Protein AF-A0A523ATB9-F1 (afdb_monomer_lite)

Structure (mmCIF, N/CA/C/O backbone):
data_AF-A0A523ATB9-F1
#
_entry.id   AF-A0A523ATB9-F1
#
loop_
_atom_site.group_PDB
_atom_site.id
_atom_site.type_symbol
_atom_site.label_atom_id
_atom_site.label_alt_id
_atom_site.label_comp_id
_atom_site.label_asym_id
_atom_site.label_entity_id
_atom_site.label_seq_id
_atom_site.pdbx_PDB_ins_code
_atom_site.Cartn_x
_atom_site.Cartn_y
_atom_site.Cartn_z
_atom_site.occupancy
_atom_site.B_iso_or_equiv
_atom_site.auth_seq_id
_atom_site.auth_comp_id
_atom_site.auth_asym_id
_atom_site.auth_atom_id
_atom_site.pdbx_PDB_model_num
ATOM 1 N N . GLN A 1 1 ? -3.706 9.022 5.773 1.00 62.94 1 GLN A N 1
ATOM 2 C CA . GLN A 1 1 ? -4.858 9.809 6.278 1.00 62.94 1 GLN A CA 1
ATOM 3 C C . GLN A 1 1 ? -6.180 9.430 5.608 1.00 62.94 1 GLN A C 1
ATOM 5 O O . GLN A 1 1 ? -7.075 9.041 6.338 1.00 62.94 1 GLN A O 1
ATOM 10 N N . ARG A 1 2 ? -6.318 9.467 4.267 1.00 84.75 2 ARG A N 1
ATOM 11 C CA . ARG A 1 2 ? -7.579 9.155 3.542 1.00 84.75 2 ARG A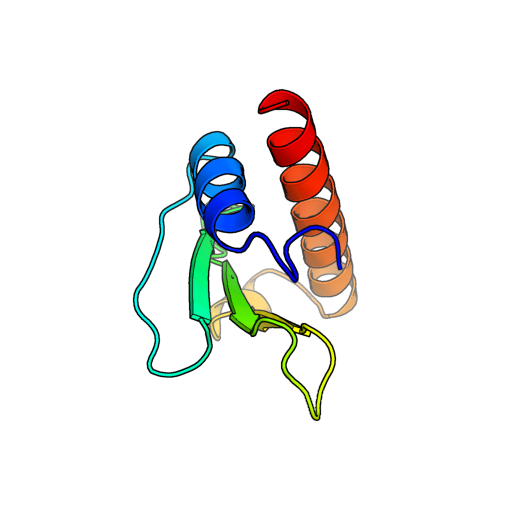 CA 1
ATOM 12 C C . ARG A 1 2 ? -8.279 7.855 3.984 1.00 84.75 2 ARG A C 1
ATOM 14 O O . ARG A 1 2 ? -9.481 7.868 4.210 1.00 84.75 2 ARG A O 1
ATOM 21 N N . PHE A 1 3 ? -7.518 6.779 4.180 1.00 89.19 3 PHE A N 1
ATOM 22 C CA . PHE A 1 3 ? -8.039 5.470 4.603 1.00 89.19 3 PHE A CA 1
ATOM 23 C C . PHE A 1 3 ? -8.094 5.264 6.127 1.00 89.19 3 PHE A C 1
ATOM 25 O O . PHE A 1 3 ? -8.558 4.230 6.586 1.00 89.19 3 PHE A O 1
ATOM 32 N N . GLY A 1 4 ? -7.622 6.223 6.931 1.00 84.06 4 GLY A N 1
ATOM 33 C CA . GLY A 1 4 ? -7.302 6.008 8.351 1.00 84.06 4 GLY A CA 1
ATOM 34 C C . GLY A 1 4 ? -8.485 5.725 9.282 1.00 84.06 4 GLY A C 1
ATOM 35 O O . GLY A 1 4 ? -8.266 5.321 10.416 1.00 84.06 4 GLY A O 1
ATOM 36 N N . SER A 1 5 ? -9.717 5.927 8.812 1.00 84.81 5 SER A N 1
ATOM 37 C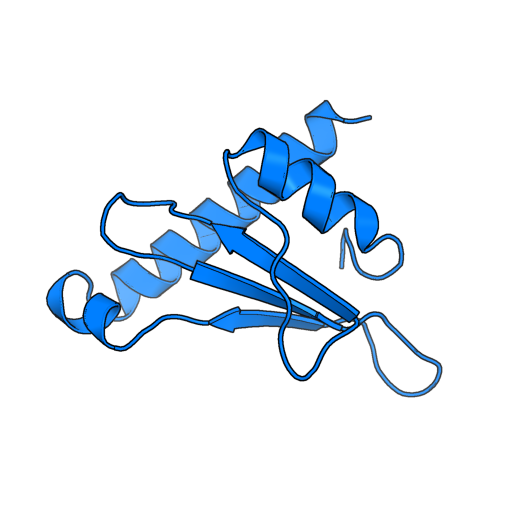 CA . SER A 1 5 ? -10.962 5.570 9.509 1.00 84.81 5 SER A CA 1
ATOM 38 C C . SER A 1 5 ? -11.874 4.654 8.685 1.00 84.81 5 SER A C 1
ATOM 40 O O . SER A 1 5 ? -12.968 4.316 9.128 1.00 84.81 5 SER A O 1
ATOM 42 N N . ARG A 1 6 ? -11.441 4.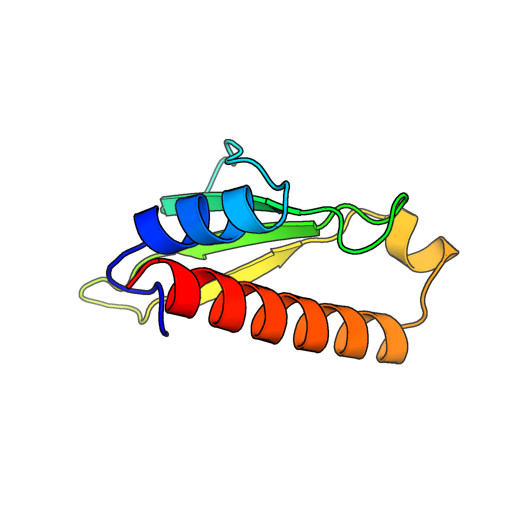295 7.470 1.00 89.88 6 ARG A N 1
ATOM 43 C CA . ARG A 1 6 ? -12.189 3.531 6.462 1.00 89.88 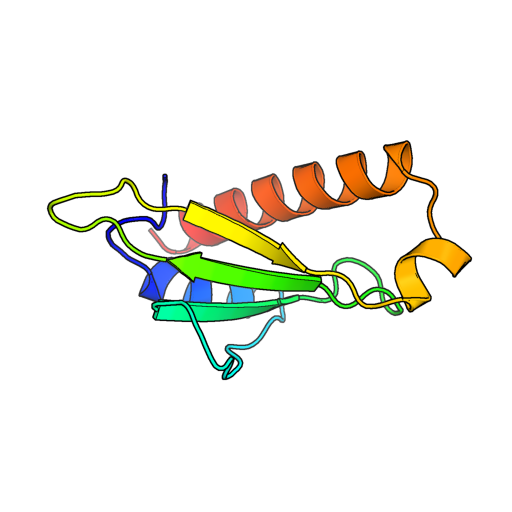6 ARG A CA 1
ATOM 44 C C . ARG A 1 6 ? -11.227 2.604 5.723 1.00 89.88 6 ARG A C 1
ATOM 46 O O . ARG A 1 6 ? -10.924 2.804 4.545 1.00 89.88 6 ARG A O 1
ATOM 53 N N . GLY A 1 7 ? -10.649 1.654 6.456 1.00 92.06 7 GLY A N 1
ATOM 54 C CA . GLY A 1 7 ? -9.618 0.759 5.931 1.00 92.06 7 GLY A CA 1
ATOM 55 C C . GLY A 1 7 ? -10.123 -0.177 4.832 1.00 92.06 7 GLY A C 1
ATOM 56 O O . GLY A 1 7 ? -9.381 -0.501 3.910 1.00 92.06 7 GLY A O 1
ATOM 57 N N . GLU A 1 8 ? -11.415 -0.501 4.827 1.00 95.56 8 GLU A N 1
ATOM 58 C CA . GLU A 1 8 ? -12.076 -1.237 3.751 1.00 95.56 8 GLU A CA 1
ATOM 59 C C . GLU A 1 8 ? -11.937 -0.535 2.392 1.00 95.56 8 GLU A C 1
ATOM 61 O O . GLU A 1 8 ? -11.786 -1.191 1.362 1.00 95.56 8 GLU A O 1
ATOM 66 N N . ARG A 1 9 ? -11.886 0.804 2.376 1.00 96.44 9 ARG A N 1
ATOM 67 C CA . ARG A 1 9 ? -11.671 1.560 1.138 1.00 96.44 9 ARG A CA 1
ATOM 68 C C . ARG A 1 9 ? -10.278 1.366 0.557 1.00 96.44 9 ARG A C 1
ATOM 70 O O . ARG A 1 9 ? -10.138 1.393 -0.661 1.00 96.44 9 ARG A O 1
ATOM 77 N N . LEU A 1 10 ? -9.263 1.110 1.386 1.00 97.19 10 LEU A N 1
ATOM 78 C CA . LEU A 1 10 ? -7.939 0.737 0.882 1.00 97.19 10 LEU A CA 1
ATOM 79 C C . LEU A 1 10 ? -8.018 -0.582 0.108 1.00 97.19 10 LEU A C 1
ATOM 81 O O . LEU A 1 10 ? -7.411 -0.707 -0.954 1.00 97.19 10 LEU A O 1
ATOM 85 N N . VAL A 1 11 ? -8.780 -1.550 0.623 1.00 98.00 11 VAL A N 1
ATOM 86 C CA . VAL A 1 11 ? -8.973 -2.852 -0.024 1.00 98.00 11 VAL A CA 1
ATOM 87 C C . VAL A 1 11 ? -9.709 -2.700 -1.352 1.00 98.00 11 VAL A C 1
ATOM 89 O O . VAL A 1 11 ? -9.257 -3.240 -2.363 1.00 98.00 11 VAL A O 1
ATOM 92 N N . GLU A 1 12 ? -10.798 -1.935 -1.387 1.00 98.06 12 GLU A N 1
ATOM 93 C CA . GLU A 1 12 ? -11.551 -1.712 -2.625 1.00 98.06 12 GLU A CA 1
ATOM 94 C C . GLU A 1 12 ? -10.750 -0.913 -3.664 1.00 98.06 12 GLU A C 1
ATOM 96 O O . GLU A 1 12 ? -10.674 -1.318 -4.826 1.00 98.06 12 GLU A O 1
ATOM 101 N N . ALA A 1 13 ? -10.057 0.154 -3.255 1.00 97.94 13 ALA A N 1
ATOM 102 C CA . ALA A 1 13 ? -9.177 0.911 -4.145 1.00 97.94 13 ALA A CA 1
ATOM 103 C C . ALA A 1 13 ? -8.038 0.032 -4.691 1.00 97.94 13 ALA A C 1
ATOM 105 O O . ALA A 1 13 ? -7.708 0.091 -5.877 1.00 97.94 13 ALA A O 1
ATOM 106 N N . ALA A 1 14 ? -7.466 -0.845 -3.860 1.00 97.75 14 ALA A N 1
ATOM 107 C CA . ALA A 1 14 ? -6.454 -1.792 -4.308 1.00 97.75 14 ALA A CA 1
ATOM 108 C C . ALA A 1 14 ? -7.007 -2.776 -5.348 1.00 97.75 14 ALA A C 1
ATOM 110 O O . ALA A 1 14 ? -6.330 -3.034 -6.342 1.00 97.75 14 ALA A O 1
ATOM 111 N N . LYS A 1 15 ? -8.234 -3.286 -5.173 1.00 97.94 15 LYS A N 1
ATOM 112 C CA . LYS A 1 15 ? -8.891 -4.174 -6.151 1.00 97.94 15 LYS A CA 1
ATOM 113 C C . LYS A 1 15 ? -9.097 -3.495 -7.504 1.00 97.94 15 LYS A C 1
ATOM 115 O O . LYS A 1 15 ? -8.854 -4.128 -8.530 1.00 97.94 15 LYS A O 1
ATOM 120 N N . VAL A 1 16 ? -9.474 -2.213 -7.526 1.00 97.81 16 VAL A N 1
ATOM 121 C CA . VAL A 1 16 ? -9.580 -1.420 -8.770 1.00 97.81 16 VAL A CA 1
ATOM 122 C C . VAL A 1 16 ? -8.248 -1.393 -9.528 1.00 97.81 16 VAL A C 1
ATOM 124 O O . VAL A 1 16 ? -8.228 -1.475 -10.754 1.00 97.81 16 VAL A O 1
ATOM 127 N N . LEU A 1 17 ? -7.125 -1.357 -8.808 1.00 97.06 17 LEU A N 1
ATOM 128 C CA . LEU A 1 17 ? -5.777 -1.406 -9.382 1.00 97.06 17 LEU A CA 1
ATOM 129 C C . LEU A 1 17 ? -5.279 -2.833 -9.689 1.00 97.06 17 LEU A C 1
ATOM 131 O O . LEU A 1 17 ? -4.092 -3.026 -9.953 1.00 97.06 17 LEU A O 1
ATOM 135 N N . GLY A 1 18 ? -6.152 -3.845 -9.642 1.00 97.06 18 GLY A N 1
ATOM 136 C CA . GLY A 1 18 ? -5.786 -5.252 -9.851 1.00 97.06 18 GLY A CA 1
ATOM 137 C C . GLY A 1 18 ? -5.042 -5.886 -8.670 1.00 97.06 18 GLY A C 1
ATOM 138 O O . GLY A 1 18 ? -4.424 -6.941 -8.812 1.00 97.06 18 GLY A O 1
ATOM 139 N N . GLY A 1 19 ? -5.072 -5.229 -7.515 1.00 97.50 19 GLY A N 1
ATOM 140 C CA . GLY A 1 19 ? -4.551 -5.721 -6.252 1.00 97.50 19 GLY A CA 1
ATOM 141 C C . GLY A 1 19 ? -5.481 -6.682 -5.530 1.00 97.50 19 GLY A C 1
ATOM 142 O O . GLY A 1 19 ? -6.613 -6.938 -5.939 1.00 97.50 19 GLY A O 1
ATOM 143 N N . SER A 1 20 ? -5.002 -7.179 -4.395 1.00 97.62 20 SER A N 1
ATOM 144 C CA . SER A 1 20 ? -5.790 -8.033 -3.511 1.00 97.62 20 SER A CA 1
ATOM 145 C C . SER A 1 20 ? -5.469 -7.769 -2.049 1.00 97.62 20 SER A C 1
ATOM 147 O O . SER A 1 20 ? -4.324 -7.477 -1.706 1.00 97.62 20 SER A O 1
ATOM 149 N N . GLU A 1 21 ? -6.454 -7.963 -1.180 1.00 97.94 21 GLU A N 1
ATOM 150 C CA . GLU A 1 21 ? -6.219 -8.057 0.259 1.00 97.94 21 GLU A CA 1
ATOM 151 C C . GLU A 1 21 ? -5.283 -9.233 0.575 1.00 97.94 21 GLU A C 1
ATOM 153 O O . GLU A 1 21 ? -5.330 -10.285 -0.072 1.00 97.94 21 GLU A O 1
ATOM 158 N N . VAL A 1 22 ? -4.408 -9.048 1.556 1.00 97.50 22 VAL A N 1
ATOM 159 C CA . VAL A 1 22 ? -3.497 -10.075 2.059 1.00 97.50 22 VAL A CA 1
ATOM 160 C C . VAL A 1 22 ? -3.532 -10.091 3.580 1.00 97.50 22 VAL A C 1
ATOM 162 O O . VAL A 1 22 ? -3.797 -9.079 4.218 1.00 97.50 22 VAL A O 1
ATOM 165 N N . LYS A 1 23 ? -3.237 -11.249 4.173 1.00 95.12 23 LYS A N 1
ATOM 166 C CA . LYS A 1 23 ? -3.080 -11.364 5.624 1.00 95.12 23 LYS A CA 1
ATOM 167 C C . LYS A 1 23 ? -1.623 -11.163 6.002 1.00 95.12 23 LYS A C 1
ATOM 169 O O . LYS A 1 23 ? -0.744 -11.849 5.482 1.00 95.12 23 LYS A O 1
ATOM 174 N N . VAL A 1 24 ? -1.400 -10.260 6.938 1.00 93.44 24 VAL A N 1
ATOM 175 C CA . VAL A 1 24 ? -0.116 -9.993 7.586 1.00 93.44 24 VAL A CA 1
ATOM 176 C C . VAL A 1 24 ? -0.295 -10.167 9.094 1.00 93.44 24 VAL A C 1
ATOM 178 O O . VAL A 1 24 ? -1.417 -10.173 9.594 1.00 93.44 24 VAL A O 1
ATOM 181 N N . GLY A 1 25 ? 0.802 -10.362 9.824 1.00 94.69 25 GLY A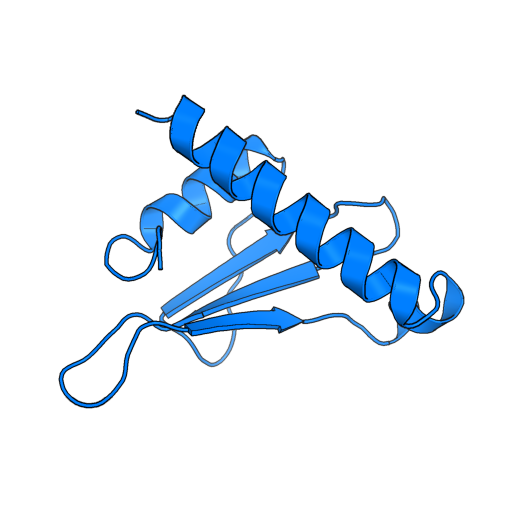 N 1
ATOM 182 C CA . GLY A 1 25 ? 0.751 -10.572 11.276 1.00 94.69 25 GLY A CA 1
ATOM 183 C C . GLY A 1 25 ? 0.501 -9.303 12.100 1.00 94.69 25 GLY A C 1
ATOM 184 O O . GLY A 1 25 ? 0.521 -9.391 13.323 1.00 94.69 25 GLY A O 1
ATOM 185 N N . TYR A 1 26 ? 0.338 -8.142 11.460 1.00 94.75 26 TYR A N 1
ATOM 186 C CA . TYR A 1 26 ? 0.210 -6.836 12.108 1.00 94.75 26 TYR A CA 1
ATOM 187 C C . TYR A 1 26 ? -0.531 -5.831 11.211 1.00 94.75 26 TYR A C 1
ATOM 189 O O . TYR A 1 26 ? -0.572 -6.010 9.998 1.00 94.75 26 TYR A O 1
ATOM 197 N N . GLY A 1 27 ? -1.064 -4.759 11.800 1.00 94.94 27 GLY A N 1
ATOM 198 C CA . GLY A 1 27 ? -1.930 -3.801 11.105 1.00 94.94 27 GLY A CA 1
ATOM 199 C C . GLY A 1 27 ? -3.365 -4.311 10.954 1.00 94.94 27 GLY A C 1
ATOM 200 O O . GLY A 1 27 ? -3.651 -5.489 11.174 1.00 94.94 27 GLY A O 1
ATOM 201 N N . ASP A 1 28 ? -4.271 -3.408 10.593 1.00 96.44 28 ASP A N 1
ATOM 202 C CA . ASP A 1 28 ? -5.707 -3.693 10.497 1.00 96.44 28 ASP A CA 1
ATOM 203 C C . ASP A 1 28 ? -6.106 -4.165 9.098 1.00 96.44 28 ASP A C 1
ATOM 205 O O . ASP A 1 28 ? -6.942 -5.054 8.948 1.00 96.44 28 ASP A O 1
ATOM 209 N N . TYR A 1 29 ? -5.486 -3.588 8.064 1.00 97.88 29 TYR A N 1
ATOM 210 C CA . TYR A 1 29 ? -5.718 -3.950 6.667 1.00 97.88 29 TYR A CA 1
ATOM 211 C C . TYR A 1 29 ? -4.393 -4.078 5.936 1.00 97.88 29 TYR A C 1
ATOM 213 O O . TYR A 1 29 ? -3.496 -3.256 6.116 1.00 97.88 29 TYR A O 1
ATOM 221 N N . ALA A 1 30 ? -4.287 -5.056 5.040 1.00 98.06 30 ALA A N 1
ATOM 222 C CA . ALA A 1 30 ? -3.157 -5.118 4.131 1.00 98.06 30 ALA A CA 1
ATOM 223 C C . ALA A 1 30 ? -3.565 -5.517 2.725 1.00 98.06 30 ALA A C 1
ATOM 225 O O . ALA A 1 30 ? -4.430 -6.364 2.508 1.00 98.06 30 ALA A O 1
ATOM 226 N N . VAL A 1 31 ? -2.902 -4.909 1.749 1.00 98.19 31 VAL A N 1
ATOM 227 C CA . VAL A 1 31 ? -3.138 -5.156 0.329 1.00 98.19 31 VAL A CA 1
ATOM 228 C C . VAL A 1 31 ? -1.820 -5.374 -0.385 1.00 98.19 31 VAL A C 1
ATOM 230 O O . VAL A 1 31 ? -0.808 -4.759 -0.054 1.00 98.19 31 VAL A O 1
ATOM 233 N N . ARG A 1 32 ? -1.832 -6.236 -1.400 1.00 97.56 32 ARG A N 1
ATOM 234 C CA . ARG A 1 32 ? -0.705 -6.420 -2.306 1.00 97.56 32 ARG A CA 1
ATOM 235 C C . ARG A 1 32 ? -1.020 -5.833 -3.672 1.00 97.56 32 ARG A C 1
ATOM 237 O O . ARG A 1 32 ? -2.017 -6.196 -4.294 1.00 97.56 32 ARG A O 1
ATOM 244 N N . LEU A 1 33 ? -0.128 -4.966 -4.140 1.00 97.00 33 LEU A N 1
ATOM 245 C CA . LEU A 1 33 ? -0.137 -4.363 -5.468 1.00 97.00 33 LEU A CA 1
ATOM 246 C C . LEU A 1 33 ? 1.084 -4.814 -6.269 1.00 97.00 33 LEU A C 1
ATOM 248 O O . LEU A 1 33 ? 2.121 -5.169 -5.713 1.00 97.00 33 LEU A O 1
ATOM 252 N N . ARG A 1 34 ? 0.968 -4.768 -7.595 1.00 95.56 34 ARG A N 1
ATOM 253 C CA . ARG A 1 34 ? 2.092 -4.925 -8.527 1.00 95.56 34 ARG A CA 1
ATOM 254 C C . ARG A 1 34 ? 2.127 -3.716 -9.457 1.00 95.56 34 ARG A C 1
ATOM 256 O O . ARG A 1 34 ? 1.683 -3.827 -10.598 1.00 95.56 34 ARG A O 1
ATOM 263 N N . PRO A 1 35 ? 2.610 -2.551 -8.989 1.00 92.88 35 PRO A N 1
ATOM 264 C CA . PRO A 1 35 ? 2.716 -1.368 -9.845 1.00 92.88 35 PRO A CA 1
ATOM 265 C C . PRO A 1 35 ? 3.668 -1.601 -11.027 1.00 92.88 35 PRO A C 1
ATOM 267 O O . PRO A 1 35 ? 3.541 -0.944 -12.056 1.00 92.88 35 PRO A O 1
ATOM 270 N N . LEU A 1 36 ? 4.589 -2.564 -10.897 1.00 93.81 36 LEU A N 1
ATOM 271 C CA . LEU A 1 36 ? 5.389 -3.120 -11.983 1.00 93.81 36 LEU A CA 1
ATOM 272 C C . LEU A 1 36 ? 5.344 -4.660 -11.921 1.00 93.81 36 LEU A C 1
ATOM 274 O O . LEU A 1 36 ? 5.216 -5.213 -10.824 1.00 93.81 36 LEU A O 1
ATOM 278 N N . PRO A 1 37 ? 5.486 -5.380 -13.055 1.00 91.25 37 PRO A N 1
ATOM 279 C CA . PRO A 1 37 ? 5.273 -6.833 -13.112 1.00 91.25 37 PRO A CA 1
ATOM 280 C C . PRO A 1 37 ? 6.099 -7.648 -12.106 1.00 91.25 37 PRO A C 1
ATOM 282 O O . PRO A 1 37 ? 5.608 -8.632 -11.551 1.00 91.25 37 PRO A O 1
ATOM 285 N N . LEU A 1 38 ? 7.340 -7.219 -11.855 1.00 92.44 38 LEU A N 1
ATOM 286 C CA . LEU A 1 38 ? 8.310 -7.923 -11.012 1.00 92.44 38 LEU A CA 1
ATOM 287 C C . LEU A 1 38 ? 8.511 -7.283 -9.634 1.00 92.44 38 LEU A C 1
ATOM 289 O O . LEU A 1 38 ? 9.348 -7.757 -8.881 1.00 92.44 38 LEU A O 1
ATOM 293 N N . ILE A 1 39 ? 7.761 -6.229 -9.296 1.00 92.44 39 ILE A N 1
ATOM 294 C CA . ILE A 1 39 ? 7.942 -5.486 -8.041 1.00 92.44 39 ILE A CA 1
ATOM 295 C C . ILE A 1 39 ? 6.626 -5.515 -7.260 1.00 92.44 39 ILE A C 1
ATOM 297 O O . ILE A 1 39 ? 5.773 -4.643 -7.456 1.00 92.44 39 ILE A O 1
ATOM 301 N N . PRO A 1 40 ? 6.402 -6.544 -6.423 1.00 93.12 40 PRO A N 1
ATOM 302 C CA . PRO A 1 40 ? 5.246 -6.580 -5.542 1.00 93.12 40 PRO A CA 1
ATOM 303 C C . PRO A 1 40 ? 5.432 -5.604 -4.374 1.00 93.12 40 PRO A C 1
ATOM 305 O O . PRO A 1 40 ? 6.463 -5.610 -3.709 1.00 93.12 40 PRO A O 1
ATOM 308 N N . LEU A 1 41 ? 4.400 -4.811 -4.093 1.00 95.38 41 LEU A N 1
ATOM 309 C CA . LEU A 1 41 ? 4.320 -3.946 -2.918 1.00 95.38 41 LEU A CA 1
ATOM 310 C C . LEU A 1 41 ? 3.249 -4.465 -1.977 1.00 95.38 41 LEU A C 1
ATOM 312 O O . LEU A 1 41 ? 2.148 -4.786 -2.426 1.00 95.38 41 LEU A O 1
ATOM 316 N N . THR A 1 42 ? 3.547 -4.507 -0.684 1.00 97.19 42 THR A N 1
ATOM 317 C CA . THR A 1 42 ? 2.530 -4.750 0.344 1.00 97.19 42 THR A CA 1
ATOM 318 C C . THR A 1 42 ? 2.301 -3.465 1.109 1.00 97.19 42 THR A C 1
ATOM 320 O O . THR A 1 42 ? 3.239 -2.920 1.677 1.00 97.19 42 THR A O 1
ATOM 323 N N . LEU A 1 43 ? 1.070 -2.970 1.105 1.00 97.31 43 LEU A N 1
ATOM 324 C CA . LEU A 1 43 ? 0.681 -1.821 1.904 1.00 97.31 43 LEU A CA 1
ATOM 325 C C . LEU A 1 43 ? -0.025 -2.334 3.149 1.00 97.31 43 LEU A C 1
ATOM 327 O O . LEU A 1 43 ? -0.969 -3.110 3.018 1.00 97.31 43 LEU A O 1
ATOM 331 N N . VAL A 1 44 ? 0.431 -1.907 4.321 1.00 97.81 44 VAL A N 1
ATOM 332 C CA . VAL A 1 44 ? -0.157 -2.256 5.617 1.00 97.81 44 VAL A CA 1
ATOM 333 C C . VAL A 1 44 ? -0.685 -0.981 6.253 1.00 97.81 44 VAL A C 1
ATOM 335 O O . VAL A 1 44 ? 0.064 -0.032 6.471 1.00 97.81 44 VAL A O 1
ATOM 338 N N . LEU A 1 45 ? -1.988 -0.943 6.497 1.00 97.31 45 LEU A N 1
ATOM 339 C CA . LEU A 1 45 ? -2.677 0.156 7.149 1.00 97.31 45 LEU A CA 1
ATOM 340 C C . LEU A 1 45 ? -2.959 -0.223 8.597 1.00 97.31 45 LEU A C 1
ATOM 342 O O . LEU A 1 45 ? -3.639 -1.215 8.860 1.00 97.31 45 LEU A O 1
ATOM 346 N N . THR A 1 46 ? -2.510 0.635 9.501 1.00 96.25 46 THR A N 1
ATOM 347 C CA . THR A 1 46 ? -2.959 0.665 10.890 1.00 96.25 46 THR A CA 1
ATOM 348 C C . THR A 1 46 ? -3.908 1.849 11.038 1.00 96.25 46 THR A C 1
ATOM 350 O O . THR A 1 46 ? -3.585 2.974 10.640 1.00 96.25 46 THR A O 1
ATOM 353 N N . LEU A 1 47 ? -5.113 1.594 11.535 1.00 95.56 47 LEU A N 1
ATOM 354 C CA . LEU A 1 47 ? -6.115 2.617 11.794 1.00 95.56 47 LEU A CA 1
ATOM 355 C C . LEU A 1 47 ? -5.692 3.495 12.972 1.00 95.56 47 LEU A C 1
ATOM 357 O O . LEU A 1 47 ? -4.826 3.142 13.766 1.00 95.56 47 LEU A O 1
ATOM 361 N N . ALA A 1 48 ? -6.295 4.678 13.053 1.00 93.56 48 ALA A N 1
ATOM 362 C CA . ALA A 1 48 ? -6.105 5.531 14.216 1.00 93.56 48 ALA A CA 1
ATOM 363 C C . ALA A 1 48 ? -6.815 4.916 15.428 1.00 93.56 48 ALA A C 1
ATOM 365 O O . ALA A 1 48 ? -7.935 4.415 15.294 1.00 93.56 48 ALA A O 1
ATOM 366 N N . ASP A 1 49 ? -6.200 5.036 16.597 1.00 90.88 49 ASP A N 1
ATOM 367 C CA . ASP A 1 49 ? -6.813 4.723 17.883 1.00 90.88 49 ASP A CA 1
ATOM 368 C C . ASP A 1 49 ? -6.773 5.952 18.812 1.00 90.88 49 ASP A C 1
ATOM 370 O O . ASP A 1 49 ? -6.594 7.089 18.362 1.00 90.88 49 ASP A O 1
ATOM 374 N N . GLU A 1 50 ? -7.032 5.749 20.105 1.00 93.25 50 GLU A N 1
ATOM 375 C CA . GLU A 1 50 ? -7.045 6.830 21.097 1.00 93.25 50 GLU A CA 1
ATOM 376 C C . GLU A 1 50 ? -5.647 7.412 21.378 1.00 93.25 50 GLU A C 1
ATOM 378 O O . GLU A 1 50 ? -5.543 8.538 21.868 1.00 93.25 50 GLU A O 1
ATOM 383 N N . GLU A 1 51 ? -4.581 6.673 21.066 1.00 93.31 51 GLU A N 1
ATOM 384 C CA . GLU A 1 51 ? -3.200 7.000 21.424 1.00 93.31 51 GLU A CA 1
ATOM 385 C C . GLU A 1 51 ? -2.362 7.417 20.199 1.00 93.31 51 GLU A C 1
ATOM 387 O O . GLU A 1 51 ? -1.500 8.295 20.309 1.00 93.31 51 GLU A O 1
ATOM 392 N N . PHE A 1 52 ? -2.649 6.864 19.013 1.00 91.38 52 PHE A N 1
ATOM 393 C CA . PHE A 1 52 ? -1.851 7.032 17.799 1.00 91.38 52 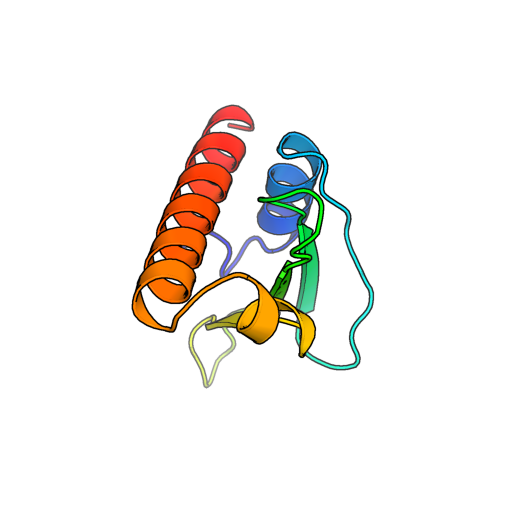PHE A CA 1
ATOM 394 C C . PHE A 1 52 ? -2.682 7.351 16.540 1.00 91.38 52 PHE A C 1
ATOM 396 O O . PHE A 1 52 ? -3.777 6.824 16.332 1.00 91.38 52 PHE A O 1
ATOM 403 N N . PRO A 1 53 ? -2.154 8.195 15.628 1.00 92.69 53 PRO A N 1
ATOM 404 C CA . PRO A 1 53 ? -2.786 8.440 14.338 1.00 92.69 53 PRO A CA 1
ATOM 405 C C . PRO A 1 53 ? -2.632 7.239 13.396 1.00 92.69 53 PRO A C 1
ATOM 407 O O . PRO A 1 53 ? -1.655 6.495 13.464 1.00 92.69 53 PRO A O 1
ATOM 410 N N . ALA A 1 54 ? -3.543 7.131 12.426 1.00 94.94 54 ALA A N 1
ATOM 411 C CA . ALA A 1 54 ? -3.464 6.108 11.389 1.00 94.94 54 ALA A CA 1
ATOM 412 C C . ALA A 1 54 ? -2.152 6.200 10.595 1.00 94.94 54 ALA A C 1
ATOM 414 O O . ALA A 1 54 ? -1.762 7.286 10.140 1.00 94.94 54 ALA A O 1
ATOM 415 N N . SER A 1 55 ? -1.535 5.052 10.334 1.00 94.62 55 SER A N 1
ATOM 416 C CA . SER A 1 55 ? -0.285 4.925 9.587 1.00 94.62 55 SER A CA 1
ATOM 417 C C . SER A 1 55 ? -0.446 3.972 8.405 1.00 94.62 55 SER A C 1
ATOM 419 O O . SER A 1 55 ? -1.266 3.058 8.419 1.00 94.62 55 SER A O 1
ATOM 421 N N . LEU A 1 56 ? 0.314 4.224 7.339 1.00 94.62 56 LEU A N 1
ATOM 422 C CA . LEU A 1 56 ? 0.367 3.358 6.166 1.00 94.62 56 LEU A CA 1
ATOM 423 C C . LEU A 1 56 ? 1.830 3.053 5.871 1.00 94.62 56 LEU A C 1
ATOM 425 O O . LEU A 1 56 ? 2.597 3.958 5.541 1.00 94.62 56 LEU A O 1
ATOM 429 N N . GLU A 1 57 ? 2.196 1.787 5.978 1.00 95.56 57 GLU A N 1
ATOM 430 C CA . GLU A 1 57 ? 3.528 1.291 5.663 1.00 95.56 57 GLU A CA 1
ATOM 431 C C . GLU A 1 57 ? 3.525 0.635 4.288 1.00 95.56 57 GLU A C 1
ATOM 433 O O . GLU A 1 57 ? 2.570 -0.045 3.911 1.00 95.56 57 GLU A O 1
ATOM 438 N N . ILE A 1 58 ? 4.599 0.835 3.527 1.00 95.50 58 ILE A N 1
ATOM 439 C CA . ILE A 1 58 ? 4.782 0.221 2.212 1.00 95.50 58 ILE A CA 1
ATOM 440 C C . ILE A 1 58 ? 6.020 -0.657 2.287 1.00 95.50 58 ILE A C 1
ATOM 442 O O . ILE A 1 58 ? 7.131 -0.175 2.501 1.00 95.50 58 ILE A O 1
ATOM 446 N N . LEU A 1 59 ? 5.805 -1.953 2.112 1.00 95.31 59 LEU A N 1
ATOM 447 C CA . LEU A 1 59 ? 6.818 -2.985 2.200 1.00 95.31 59 LEU A CA 1
ATOM 448 C C . LEU A 1 59 ? 7.182 -3.474 0.803 1.00 95.31 59 LEU A C 1
ATOM 450 O O . LEU A 1 59 ? 6.316 -3.704 -0.049 1.00 95.31 59 LEU A O 1
ATOM 454 N N . PHE A 1 60 ? 8.474 -3.697 0.626 1.00 92.56 60 PHE A N 1
ATOM 455 C CA . PHE A 1 60 ? 9.082 -4.268 -0.565 1.00 92.56 60 PHE A CA 1
ATOM 456 C C . PHE A 1 60 ? 9.741 -5.582 -0.172 1.00 92.56 60 PHE A C 1
ATOM 458 O O . PHE A 1 60 ? 10.213 -5.723 0.959 1.00 92.56 60 PHE A O 1
ATOM 465 N N . ASP A 1 61 ? 9.804 -6.530 -1.100 1.00 89.38 61 ASP A N 1
ATOM 466 C CA . ASP A 1 61 ? 10.736 -7.640 -0.947 1.00 89.38 61 ASP A CA 1
ATOM 467 C C . ASP A 1 61 ? 12.143 -7.236 -1.417 1.00 89.38 61 ASP A C 1
ATOM 469 O O . ASP A 1 61 ? 12.359 -6.173 -2.008 1.00 89.38 61 ASP A O 1
ATOM 473 N N . GLU A 1 62 ? 13.119 -8.097 -1.138 1.00 88.50 62 GLU A N 1
ATOM 474 C CA . GLU A 1 62 ? 14.526 -7.866 -1.478 1.00 88.50 62 GLU A CA 1
ATOM 475 C C . GLU A 1 62 ? 14.764 -7.635 -2.980 1.00 88.50 62 GLU A C 1
ATOM 477 O O . GLU A 1 62 ? 15.739 -6.975 -3.361 1.00 88.50 62 GLU A O 1
ATOM 482 N N . SER A 1 63 ? 13.845 -8.108 -3.835 1.00 87.00 63 SER A N 1
ATOM 483 C CA . SER A 1 63 ? 14.002 -8.048 -5.284 1.00 87.00 63 SER A CA 1
ATOM 484 C C . SER A 1 63 ? 13.983 -6.622 -5.826 1.00 87.00 63 SER A C 1
ATOM 486 O O . SER A 1 63 ? 14.572 -6.369 -6.877 1.00 87.00 63 SER A O 1
ATOM 488 N N . VAL A 1 64 ? 13.388 -5.667 -5.098 1.00 93.06 64 VAL A N 1
ATOM 489 C CA . VAL A 1 64 ? 13.292 -4.267 -5.538 1.00 93.06 64 VAL A CA 1
ATOM 490 C C . VAL A 1 64 ? 14.665 -3.665 -5.841 1.00 93.06 64 VAL A C 1
ATOM 492 O O . VAL A 1 64 ? 14.818 -2.948 -6.829 1.00 93.06 64 VAL A O 1
ATOM 495 N N . SER A 1 65 ? 15.676 -4.024 -5.045 1.00 92.50 65 SER A N 1
ATOM 496 C CA . SER A 1 65 ? 17.042 -3.505 -5.159 1.00 92.50 65 SER A CA 1
ATOM 497 C C . SER A 1 65 ? 17.769 -3.975 -6.424 1.00 92.50 65 SER A C 1
ATOM 499 O O . SER A 1 65 ? 18.732 -3.343 -6.854 1.00 92.50 65 SER A O 1
ATOM 501 N N . HIS A 1 66 ? 17.291 -5.051 -7.058 1.00 94.38 66 HIS A N 1
ATOM 502 C CA . HIS A 1 66 ? 17.812 -5.522 -8.340 1.00 94.38 66 HIS A CA 1
ATOM 503 C C . HIS A 1 66 ? 17.303 -4.699 -9.528 1.00 94.38 66 HIS A C 1
ATOM 505 O O . HIS A 1 66 ? 17.926 -4.719 -10.588 1.00 94.38 66 HIS A O 1
ATOM 511 N N . TYR A 1 67 ? 16.182 -3.990 -9.365 1.00 94.19 67 TYR A N 1
ATOM 512 C CA . TYR A 1 67 ? 15.519 -3.267 -10.452 1.00 94.19 67 TYR A CA 1
ATOM 513 C C . TYR A 1 67 ? 15.584 -1.750 -10.297 1.00 94.19 67 TYR A C 1
ATOM 515 O O . TYR A 1 67 ? 15.679 -1.050 -11.304 1.00 94.19 67 TYR A O 1
ATOM 523 N N . LEU A 1 68 ? 15.502 -1.240 -9.065 1.00 96.12 68 LEU A N 1
ATOM 524 C CA . LEU A 1 68 ? 15.342 0.182 -8.779 1.00 96.12 68 LEU A CA 1
ATOM 525 C C . LEU A 1 68 ? 16.345 0.656 -7.728 1.00 96.12 68 LEU A C 1
ATOM 527 O O . LEU A 1 68 ? 16.589 -0.010 -6.722 1.00 96.12 68 LEU A O 1
ATOM 531 N N . ASN A 1 69 ? 16.881 1.856 -7.937 1.00 96.31 69 ASN A N 1
ATOM 532 C CA . ASN A 1 69 ? 17.631 2.572 -6.912 1.00 96.31 69 ASN A CA 1
ATOM 533 C C . ASN A 1 69 ? 16.681 3.262 -5.907 1.00 96.31 69 ASN A C 1
ATOM 535 O O . ASN A 1 69 ? 15.466 3.314 -6.105 1.00 96.31 69 ASN A O 1
ATOM 539 N N . ALA A 1 70 ? 17.234 3.829 -4.832 1.00 94.19 70 ALA A N 1
ATOM 540 C CA . ALA A 1 70 ? 16.444 4.449 -3.765 1.00 94.19 70 ALA A CA 1
ATOM 541 C C . ALA A 1 70 ? 15.533 5.599 -4.245 1.00 94.19 70 ALA A C 1
ATOM 543 O O . ALA A 1 70 ? 14.394 5.709 -3.793 1.00 94.19 70 ALA A O 1
ATOM 544 N N . GLU A 1 71 ? 16.001 6.432 -5.178 1.00 97.44 71 GLU A N 1
ATOM 545 C CA . GLU A 1 71 ? 15.205 7.529 -5.748 1.00 97.44 71 GLU A CA 1
ATOM 546 C C . GLU A 1 71 ? 14.009 6.985 -6.540 1.00 97.44 71 GLU A C 1
ATOM 548 O O . GLU A 1 71 ? 12.871 7.417 -6.350 1.00 97.44 71 GLU A O 1
ATOM 553 N N . GLN A 1 72 ? 14.247 5.970 -7.369 1.00 96.56 72 GLN A N 1
ATOM 554 C CA . GLN A 1 72 ? 13.211 5.312 -8.160 1.00 96.56 72 GLN A CA 1
ATOM 555 C C . GLN A 1 72 ? 12.188 4.578 -7.286 1.00 96.56 72 GLN A C 1
ATOM 557 O O . GLN A 1 72 ? 10.999 4.584 -7.605 1.00 96.56 72 GLN A O 1
ATOM 562 N N . VAL A 1 73 ? 12.618 3.984 -6.169 1.00 95.69 73 VAL A N 1
ATOM 563 C CA . VAL A 1 73 ? 11.705 3.413 -5.168 1.00 95.69 73 VAL A CA 1
ATOM 564 C C . VAL A 1 73 ? 10.806 4.501 -4.584 1.00 95.69 73 VAL A C 1
ATOM 566 O O . VAL A 1 73 ? 9.589 4.325 -4.551 1.00 95.69 73 VAL A O 1
ATOM 569 N N . GLY A 1 74 ? 11.368 5.653 -4.204 1.00 95.81 74 GLY A N 1
ATOM 570 C CA . GLY A 1 74 ? 10.590 6.799 -3.725 1.00 95.81 74 GLY A CA 1
ATOM 571 C C . GLY A 1 74 ? 9.562 7.293 -4.750 1.00 95.81 74 GLY A C 1
ATOM 572 O O . GLY A 1 74 ? 8.403 7.534 -4.408 1.00 95.81 74 GLY A O 1
ATOM 573 N N . MET A 1 75 ? 9.945 7.363 -6.028 1.00 97.12 75 MET A N 1
ATOM 574 C CA . MET A 1 75 ? 9.016 7.696 -7.112 1.00 97.12 75 MET A CA 1
ATOM 575 C C . MET A 1 75 ? 7.897 6.659 -7.264 1.00 97.12 75 MET A C 1
ATOM 577 O O . MET A 1 75 ? 6.731 7.032 -7.403 1.00 97.12 75 MET A O 1
ATOM 581 N N . LEU A 1 76 ? 8.227 5.364 -7.225 1.00 96.00 76 LEU A N 1
ATOM 582 C CA . LEU A 1 76 ? 7.244 4.285 -7.341 1.00 96.00 76 LEU A CA 1
ATOM 583 C C . LEU A 1 76 ? 6.228 4.329 -6.192 1.00 96.00 76 LEU A C 1
ATOM 585 O O . LEU A 1 76 ? 5.036 4.127 -6.428 1.00 96.00 76 LEU A O 1
ATOM 589 N N . VAL A 1 77 ? 6.682 4.641 -4.974 1.00 95.31 77 VAL A N 1
ATOM 590 C CA . VAL A 1 77 ? 5.814 4.875 -3.810 1.00 95.31 77 VAL A CA 1
ATOM 591 C C . VAL A 1 77 ? 4.842 6.016 -4.075 1.00 95.31 77 VAL A C 1
ATOM 593 O O . VAL A 1 77 ? 3.636 5.824 -3.931 1.00 95.31 77 VAL A O 1
ATOM 596 N N . GLY A 1 78 ? 5.347 7.181 -4.493 1.00 96.38 78 GLY A N 1
ATOM 597 C CA . GLY A 1 78 ? 4.511 8.353 -4.761 1.00 96.38 78 GLY A CA 1
ATOM 598 C C . GLY A 1 78 ? 3.461 8.081 -5.839 1.00 96.38 78 GLY A C 1
ATOM 599 O O . GLY A 1 78 ? 2.282 8.366 -5.645 1.00 96.38 78 GLY A O 1
ATOM 600 N N . LEU A 1 79 ? 3.865 7.440 -6.940 1.00 96.94 79 LEU A N 1
ATOM 601 C CA . LEU A 1 79 ? 2.947 7.043 -8.009 1.00 96.94 79 LEU A CA 1
ATOM 602 C C . LEU A 1 79 ? 1.902 6.035 -7.523 1.00 96.94 79 LEU A C 1
ATOM 604 O O . LEU A 1 79 ? 0.729 6.168 -7.856 1.00 96.94 79 LEU A O 1
ATOM 608 N N . THR A 1 80 ? 2.301 5.045 -6.725 1.00 95.94 80 THR A N 1
ATOM 609 C CA . THR A 1 80 ? 1.366 4.060 -6.158 1.00 95.94 80 THR A CA 1
ATOM 610 C C . THR A 1 80 ? 0.344 4.736 -5.241 1.00 95.94 80 THR A C 1
ATOM 612 O O . THR A 1 80 ? -0.841 4.412 -5.304 1.00 95.94 80 THR A O 1
ATOM 615 N N . ALA A 1 81 ? 0.778 5.703 -4.427 1.00 95.31 81 ALA A N 1
ATOM 616 C CA . ALA A 1 81 ? -0.098 6.457 -3.538 1.00 95.31 81 ALA A CA 1
ATOM 617 C C . ALA A 1 81 ? -1.122 7.312 -4.306 1.00 95.31 81 ALA A C 1
ATOM 619 O O . ALA A 1 81 ? -2.309 7.257 -3.984 1.00 95.31 81 ALA A O 1
ATOM 620 N N . GLU A 1 82 ? -0.698 8.040 -5.347 1.00 96.69 82 GLU A N 1
ATOM 621 C CA . GLU A 1 82 ? -1.627 8.802 -6.197 1.00 96.69 82 GLU A CA 1
ATOM 622 C C . GLU A 1 82 ? -2.612 7.874 -6.918 1.00 96.69 82 GLU A C 1
ATOM 624 O O . GLU A 1 82 ? -3.811 8.128 -6.908 1.00 96.69 82 GLU A O 1
ATOM 629 N N . ARG A 1 83 ? -2.159 6.727 -7.441 1.00 96.38 83 ARG A N 1
ATOM 630 C CA . ARG A 1 83 ? -3.062 5.758 -8.088 1.00 96.38 83 ARG A CA 1
ATOM 631 C C . ARG A 1 83 ? -4.104 5.185 -7.138 1.00 96.38 83 ARG A C 1
ATOM 633 O O . ARG A 1 83 ? -5.244 4.982 -7.546 1.00 96.38 83 ARG A O 1
ATOM 640 N N . LEU A 1 84 ? -3.730 4.914 -5.889 1.00 96.31 84 LEU A N 1
ATOM 641 C CA . LEU A 1 84 ? -4.679 4.468 -4.869 1.00 96.31 84 LEU A CA 1
ATOM 642 C C . LEU A 1 84 ? -5.700 5.552 -4.538 1.00 96.31 84 LEU A C 1
ATOM 644 O O . LEU A 1 84 ? -6.870 5.239 -4.352 1.00 96.31 84 LEU A O 1
ATOM 648 N N . LYS A 1 85 ? -5.273 6.813 -4.482 1.00 95.50 85 LYS A N 1
ATOM 649 C CA . LYS A 1 85 ? -6.172 7.949 -4.282 1.00 95.50 85 LYS A CA 1
ATOM 650 C C . LYS A 1 85 ? -7.141 8.114 -5.456 1.00 95.50 85 LYS A C 1
ATOM 652 O O . LYS A 1 85 ? -8.332 8.255 -5.210 1.00 95.50 85 LYS A O 1
ATOM 657 N N . ASP A 1 86 ? -6.657 8.039 -6.693 1.00 97.12 86 ASP A N 1
ATOM 658 C CA . ASP A 1 86 ? -7.505 8.106 -7.888 1.00 97.12 86 ASP A CA 1
ATOM 659 C C . ASP A 1 86 ? -8.532 6.963 -7.895 1.00 97.12 86 ASP A C 1
ATOM 661 O O . ASP A 1 86 ? -9.718 7.179 -8.126 1.00 97.12 86 ASP A O 1
ATOM 665 N N . ALA A 1 87 ? -8.090 5.735 -7.600 1.00 96.81 87 ALA A N 1
ATOM 666 C CA . ALA A 1 87 ? -8.965 4.566 -7.522 1.00 96.81 87 ALA A CA 1
ATOM 667 C C . ALA A 1 87 ? -10.030 4.707 -6.427 1.00 96.81 87 ALA A C 1
ATOM 669 O O . ALA A 1 87 ? -11.188 4.362 -6.642 1.00 96.81 87 ALA A O 1
ATOM 670 N N . ASP A 1 88 ? -9.644 5.241 -5.272 1.00 96.00 88 ASP A N 1
ATOM 671 C CA . ASP A 1 88 ? -10.541 5.545 -4.166 1.00 96.00 88 ASP A CA 1
ATOM 672 C C . ASP A 1 88 ? -11.605 6.587 -4.561 1.00 96.00 88 ASP A C 1
ATOM 674 O O . ASP A 1 88 ? -12.780 6.422 -4.253 1.00 96.00 88 ASP A O 1
ATOM 678 N N . GLU A 1 89 ? -11.223 7.635 -5.293 1.00 95.12 89 GLU A N 1
ATOM 679 C CA . GLU A 1 89 ? -12.144 8.672 -5.782 1.00 95.12 89 GLU A CA 1
ATOM 680 C C . GLU A 1 89 ? -13.156 8.141 -6.812 1.00 95.12 89 GLU A C 1
ATOM 682 O O . GLU A 1 89 ? -14.292 8.615 -6.858 1.00 95.12 89 GLU A O 1
ATOM 687 N N . LEU A 1 90 ? -12.795 7.117 -7.593 1.00 93.88 90 LEU A N 1
ATOM 688 C CA . LEU A 1 90 ? -13.716 6.452 -8.525 1.00 93.88 90 LEU A CA 1
ATOM 689 C C . LEU A 1 90 ? -14.804 5.623 -7.827 1.00 93.88 90 LEU A C 1
ATOM 691 O O . LEU A 1 90 ? -15.824 5.317 -8.445 1.00 93.88 90 LEU A O 1
ATOM 695 N N . LEU A 1 91 ? -14.600 5.253 -6.561 1.00 91.25 91 LEU A N 1
ATOM 696 C CA . LEU A 1 91 ? -15.548 4.453 -5.782 1.00 91.25 91 LEU A CA 1
ATOM 697 C C . LEU A 1 91 ? -16.642 5.296 -5.099 1.00 91.25 91 LEU A C 1
ATOM 699 O O . LEU A 1 91 ? -17.552 4.721 -4.500 1.00 91.25 91 LEU A O 1
ATOM 703 N N . GLY A 1 92 ? -16.584 6.631 -5.212 1.00 80.88 92 GLY A N 1
ATOM 704 C CA . GLY A 1 92 ? -17.462 7.579 -4.503 1.00 80.88 92 GLY A CA 1
ATOM 705 C C . GLY A 1 92 ? -16.998 7.854 -3.081 1.00 80.88 92 GLY A C 1
ATOM 706 O O . GLY A 1 92 ? -17.860 8.109 -2.215 1.00 80.88 92 GLY A O 1
#

Sequence (92 aa):
QRFGSRGERLVEAAKVLGGSEVKVGYGDYAVRLRPLPLIPLTLVLTLADEEFPASLEILFDESVSHYLNAEQVGMLVGLTAERLKDADELLG

Foldseek 3Di:
DVCQPPVVLLQQLQVLQVKHWDDDPDADTWIWHCLDPQWIKIWGWHHDDPPDHIDIDIDTPPCCVVPDDPVVVVVSVVVVVVSSVVSSVVVD

Secondary structure (DSSP, 8-state):
-TTTT-HHHHHHHHHHTT-EE---SSSSEEEEEEEETTEEEEEEEEPP-SSS--EEEEEE-TTHHHH--HHHHHHHHHHHHHHHHHHHHHT-

pLDDT: mean 94.28, std 4.7, range [62.94, 98.19]

Radius of gyration: 13.06 Å; chains: 1; bounding box: 35×21×34 Å